Protein AF-A0A453LBP1-F1 (afdb_monomer)

Foldseek 3Di:
DLVVCVQFHDDPPLVVVLVVLLVVLVCVVDDDDPVPDDCPPPDPVSVVVSVVSSVVVSVVVCVVVVLCRGPPRVVVVVVVVVVVVVVVVVD

Secondary structure (DSSP, 8-state):
-TTT-TTT---TTHHHHHHHHHHHHHTTT--S-GGG--STTS-HHHHHHHHHHHHHHHHHHHHTTGGGSSTT-HHHHHHHHHHHHHHHHH-

Mean predicted aligned error: 5.91 Å

Sequence (91 aa):
RAIRHPASGYVQGINDLVTPFLIVFLSEHLEGNLDTWSMENLSLQDVSNIEADCYWCLSKFLDGMQDHYTFAQPGIQRLVFRLKELVHRID

Solvent-accessible surface area (backbone atoms only — not comparable to full-atom values): 5426 Å² total; per-residue (Å²): 103,40,85,79,39,80,71,35,42,81,53,94,62,56,70,66,63,42,50,63,48,47,53,58,56,45,54,81,79,44,77,82,57,79,93,71,59,70,72,85,82,56,50,74,65,56,55,53,48,47,51,52,50,36,51,51,53,49,48,62,55,43,68,81,47,50,47,48,46,27,80,90,24,57,45,50,55,52,50,55,52,53,51,54,54,50,50,68,71,75,106

Structure (mmCIF, N/CA/C/O backbone):
data_AF-A0A453LBP1-F1
#
_entry.id   AF-A0A453LBP1-F1
#
loop_
_atom_site.group_PDB
_atom_site.id
_atom_site.type_symbol
_atom_site.label_atom_id
_atom_site.label_alt_id
_atom_site.label_comp_id
_atom_site.label_asym_id
_atom_site.label_entity_id
_atom_site.label_seq_id
_atom_site.pdbx_PDB_ins_code
_atom_site.Cartn_x
_atom_site.Cartn_y
_atom_site.Cartn_z
_atom_site.occupancy
_atom_site.B_iso_or_equiv
_atom_site.auth_seq_id
_atom_site.auth_comp_id
_atom_site.auth_asym_id
_atom_site.auth_atom_id
_atom_site.pdbx_PDB_model_num
ATOM 1 N N . ARG A 1 1 ? 8.033 -0.425 5.748 1.00 53.31 1 ARG A N 1
ATOM 2 C CA . ARG A 1 1 ? 8.971 -0.861 4.681 1.00 53.31 1 ARG A CA 1
ATOM 3 C C . ARG A 1 1 ? 10.163 0.063 4.464 1.00 53.31 1 ARG A C 1
ATOM 5 O O . ARG A 1 1 ? 11.246 -0.477 4.306 1.00 53.31 1 ARG A O 1
ATOM 12 N N . ALA A 1 2 ? 10.012 1.390 4.531 1.00 58.66 2 ALA A N 1
ATOM 13 C CA . ALA A 1 2 ? 11.111 2.339 4.298 1.00 58.66 2 ALA A CA 1
ATOM 14 C C . ALA A 1 2 ? 12.398 2.065 5.107 1.00 58.66 2 ALA A C 1
ATOM 16 O O . ALA A 1 2 ? 13.492 2.214 4.582 1.00 58.66 2 ALA A O 1
ATOM 17 N N . ILE A 1 3 ? 12.270 1.588 6.351 1.00 59.81 3 ILE A N 1
ATOM 18 C CA . ILE A 1 3 ? 13.412 1.221 7.212 1.00 59.81 3 ILE A CA 1
ATOM 19 C C . ILE A 1 3 ? 13.877 -0.235 6.983 1.00 59.81 3 ILE A C 1
ATOM 21 O O . ILE A 1 3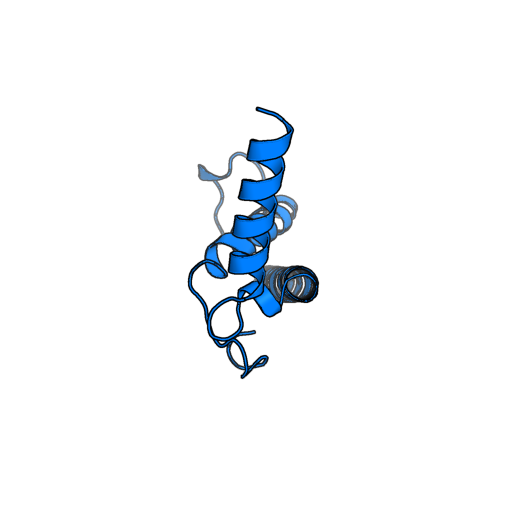 ? 15.026 -0.569 7.244 1.00 59.81 3 ILE A O 1
ATOM 25 N N . ARG A 1 4 ? 13.001 -1.122 6.482 1.00 59.81 4 ARG A N 1
ATOM 26 C CA . ARG A 1 4 ? 13.278 -2.568 6.319 1.00 59.81 4 ARG A CA 1
ATOM 27 C C . ARG A 1 4 ? 13.761 -2.971 4.918 1.00 59.81 4 ARG A C 1
ATOM 29 O O . ARG A 1 4 ? 14.267 -4.074 4.767 1.00 59.81 4 ARG A O 1
ATOM 36 N N . HIS A 1 5 ? 13.638 -2.096 3.918 1.00 62.34 5 HIS A N 1
ATOM 37 C CA . HIS A 1 5 ? 14.241 -2.251 2.589 1.00 62.34 5 HIS A CA 1
ATOM 38 C C . HIS A 1 5 ? 15.178 -1.062 2.318 1.00 62.34 5 HIS A C 1
ATOM 40 O O . HIS A 1 5 ? 14.769 -0.086 1.682 1.00 62.34 5 HIS A O 1
ATOM 46 N N . PRO A 1 6 ? 16.434 -1.117 2.800 1.00 59.47 6 PRO A N 1
ATOM 47 C CA . PRO A 1 6 ? 17.370 0.009 2.714 1.00 59.47 6 PRO A CA 1
ATOM 48 C C . PRO A 1 6 ? 17.702 0.421 1.272 1.00 59.47 6 PRO A C 1
ATOM 50 O O . PRO A 1 6 ? 18.092 1.558 1.041 1.00 59.47 6 PRO A O 1
ATOM 53 N N . ALA A 1 7 ? 17.495 -0.468 0.295 1.00 59.66 7 ALA A N 1
ATOM 54 C CA . ALA A 1 7 ? 17.694 -0.178 -1.126 1.00 59.66 7 ALA A CA 1
ATOM 55 C C . ALA A 1 7 ? 16.626 0.750 -1.746 1.00 59.66 7 ALA A C 1
ATOM 57 O O . ALA A 1 7 ? 16.847 1.265 -2.843 1.00 59.66 7 ALA A O 1
ATOM 58 N N . SER A 1 8 ? 15.484 0.952 -1.075 1.00 64.38 8 SER A N 1
ATOM 59 C CA . SER A 1 8 ? 14.339 1.694 -1.628 1.00 64.38 8 SER A CA 1
ATOM 60 C C . SER A 1 8 ? 13.837 2.834 -0.740 1.00 64.38 8 SER A C 1
ATOM 62 O O . SER A 1 8 ? 13.222 3.756 -1.259 1.00 64.38 8 SER A O 1
ATOM 64 N N . GLY A 1 9 ? 14.109 2.838 0.572 1.00 74.00 9 GLY A N 1
ATOM 65 C CA . GLY A 1 9 ? 13.638 3.916 1.453 1.00 74.00 9 GLY A CA 1
ATOM 66 C C . GLY A 1 9 ? 12.122 4.166 1.337 1.00 74.00 9 GLY A C 1
ATOM 67 O O . GLY A 1 9 ? 11.354 3.258 1.011 1.00 74.00 9 GLY A O 1
ATOM 68 N N . TYR A 1 10 ? 11.672 5.390 1.629 1.00 78.19 10 TYR A N 1
ATOM 69 C CA . TYR A 1 10 ? 10.343 5.847 1.209 1.00 78.19 10 TYR A CA 1
ATOM 70 C C . TYR A 1 10 ? 10.454 6.506 -0.166 1.00 78.19 10 TYR A C 1
ATOM 72 O O . TYR A 1 10 ? 11.257 7.419 -0.351 1.00 78.19 10 TYR A O 1
ATOM 80 N N . VAL A 1 11 ? 9.610 6.071 -1.098 1.00 79.62 11 VAL A N 1
ATOM 81 C CA . VAL A 1 11 ? 9.439 6.694 -2.411 1.00 79.62 11 VAL A CA 1
ATOM 82 C C . VAL A 1 11 ? 8.006 7.200 -2.494 1.00 79.62 11 VAL A C 1
ATOM 84 O O . VAL A 1 11 ? 7.065 6.460 -2.196 1.00 79.62 11 VAL A O 1
ATOM 87 N N . GLN A 1 12 ? 7.845 8.461 -2.891 1.00 80.25 12 GLN A N 1
ATOM 88 C CA . GLN A 1 12 ? 6.532 9.058 -3.120 1.00 80.25 12 GLN A CA 1
ATOM 89 C C . GLN A 1 12 ? 5.719 8.196 -4.103 1.00 80.25 12 GLN A C 1
ATOM 91 O O . GLN A 1 12 ? 6.254 7.738 -5.113 1.00 80.25 12 GLN A O 1
ATOM 96 N N . GLY A 1 13 ? 4.449 7.943 -3.776 1.00 82.12 13 GLY A N 1
ATOM 97 C CA . GLY A 1 13 ? 3.566 7.020 -4.495 1.00 82.12 13 GLY A CA 1
ATOM 98 C C . GLY A 1 13 ? 3.327 5.698 -3.758 1.00 82.12 13 GLY A C 1
ATOM 99 O O . GLY A 1 13 ? 2.295 5.070 -3.960 1.00 82.12 13 GLY A O 1
ATOM 100 N N . ILE A 1 14 ? 4.209 5.287 -2.833 1.00 84.88 14 ILE A N 1
ATOM 101 C CA . ILE A 1 14 ? 3.931 4.135 -1.949 1.00 84.88 14 ILE A CA 1
ATOM 102 C C . ILE A 1 14 ? 2.738 4.428 -1.023 1.00 84.88 14 ILE A C 1
ATOM 104 O O . ILE A 1 14 ? 1.984 3.519 -0.684 1.00 84.88 14 ILE A O 1
ATOM 108 N N . ASN A 1 15 ? 2.552 5.689 -0.624 1.00 86.81 15 ASN A N 1
ATOM 109 C CA . ASN A 1 15 ? 1.412 6.123 0.183 1.00 86.81 15 ASN A CA 1
ATOM 110 C C . ASN A 1 15 ? 0.078 5.923 -0.554 1.00 86.81 15 ASN A C 1
ATOM 112 O O . ASN A 1 15 ? -0.888 5.506 0.065 1.00 86.81 15 ASN A O 1
ATOM 116 N N . ASP A 1 16 ? 0.026 6.141 -1.867 1.00 90.31 16 ASP A N 1
ATOM 117 C CA . ASP A 1 16 ? -1.215 5.952 -2.628 1.00 90.31 16 ASP A CA 1
ATOM 118 C C . ASP A 1 16 ? -1.550 4.460 -2.780 1.00 90.31 16 ASP A C 1
ATOM 120 O O . ASP A 1 16 ? -2.715 4.074 -2.860 1.00 90.31 16 ASP A O 1
ATOM 124 N N . LEU A 1 17 ? -0.527 3.597 -2.752 1.00 91.44 17 LEU A N 1
ATOM 125 C CA . LEU A 1 17 ? -0.700 2.147 -2.813 1.00 91.44 17 LEU A CA 1
ATOM 126 C C . LEU A 1 17 ? -1.262 1.536 -1.528 1.00 91.44 17 LEU A C 1
ATOM 128 O O . LEU A 1 17 ? -1.833 0.451 -1.601 1.00 91.44 17 LEU A O 1
ATOM 132 N N . VAL A 1 18 ? -1.108 2.179 -0.363 1.00 93.25 18 VAL A N 1
ATOM 133 C CA . VAL A 1 18 ? -1.668 1.641 0.891 1.00 93.25 18 VAL A CA 1
ATOM 134 C C . VAL A 1 18 ? -3.164 1.924 1.021 1.00 93.25 18 VAL A C 1
ATOM 136 O O . VAL A 1 18 ? -3.889 1.115 1.594 1.00 93.25 18 VAL A O 1
ATOM 139 N N . THR A 1 19 ? -3.639 3.033 0.450 1.00 93.75 19 THR A N 1
ATOM 140 C CA . THR A 1 19 ? -5.033 3.489 0.521 1.00 93.75 19 THR A CA 1
ATOM 141 C C . THR A 1 19 ? -6.072 2.425 0.144 1.00 93.75 19 THR A C 1
ATOM 143 O O . THR A 1 19 ? -7.006 2.245 0.923 1.00 93.75 19 THR A O 1
ATOM 146 N N . PRO A 1 20 ? -5.954 1.678 -0.974 1.00 95.69 20 PRO A N 1
ATOM 147 C CA . PRO A 1 20 ? -6.933 0.640 -1.297 1.00 95.69 20 PRO A CA 1
ATOM 148 C C . PRO A 1 20 ? -6.963 -0.498 -0.269 1.00 95.69 20 PRO A C 1
ATOM 150 O O . PRO A 1 20 ? -8.045 -0.974 0.054 1.00 95.69 20 PRO A O 1
ATOM 153 N N . PHE A 1 21 ? -5.816 -0.908 0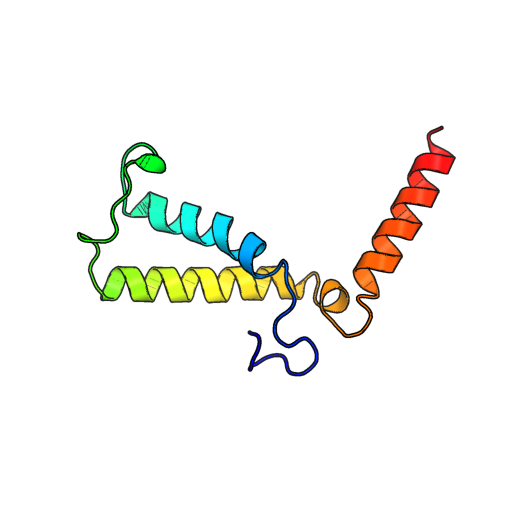.286 1.00 96.62 21 PHE A N 1
ATOM 154 C CA . PHE A 1 21 ? -5.788 -1.924 1.346 1.00 96.62 21 PHE A CA 1
ATOM 155 C C . PHE A 1 21 ? -6.477 -1.415 2.610 1.00 96.62 21 PHE A C 1
ATOM 157 O O . PHE A 1 21 ? -7.317 -2.110 3.172 1.00 96.62 21 PHE A O 1
ATOM 164 N N . LEU A 1 22 ? -6.170 -0.178 3.010 1.00 95.19 22 LEU A N 1
ATOM 165 C CA . LEU A 1 22 ? -6.773 0.450 4.180 1.00 95.19 22 LEU A CA 1
ATOM 166 C C . LEU A 1 22 ? -8.296 0.542 4.048 1.00 95.19 22 LEU A C 1
ATOM 168 O O . LEU A 1 22 ? -9.007 0.187 4.979 1.00 95.19 22 LEU A O 1
ATOM 172 N N . ILE A 1 23 ? -8.795 0.969 2.886 1.00 95.06 23 ILE A N 1
ATOM 173 C CA . ILE A 1 23 ? -10.235 1.063 2.625 1.00 95.06 23 ILE A CA 1
ATOM 174 C C . ILE A 1 23 ? -10.900 -0.315 2.685 1.00 95.06 23 ILE A C 1
ATOM 176 O O . ILE A 1 23 ? -11.946 -0.455 3.314 1.00 95.06 23 ILE A O 1
ATOM 180 N N . VAL A 1 24 ? -10.304 -1.331 2.055 1.00 96.38 24 VAL A N 1
ATOM 181 C CA . VAL A 1 24 ? -10.860 -2.692 2.054 1.00 96.38 24 VAL A CA 1
ATOM 182 C C . VAL A 1 24 ? -10.952 -3.241 3.477 1.00 96.38 24 VAL A C 1
ATOM 184 O O . VAL A 1 24 ? -12.024 -3.685 3.872 1.00 96.38 24 VAL A O 1
ATOM 187 N N . PHE A 1 25 ? -9.887 -3.148 4.275 1.00 96.69 25 PHE A N 1
ATOM 188 C CA . PHE A 1 25 ? -9.914 -3.662 5.647 1.00 96.69 25 PHE A CA 1
ATOM 189 C C . PHE A 1 25 ? -10.826 -2.847 6.569 1.00 96.69 25 PHE A C 1
ATOM 191 O O . PHE A 1 25 ? -11.528 -3.418 7.394 1.00 96.69 25 PHE A O 1
ATOM 198 N N . LEU A 1 26 ? -10.908 -1.524 6.396 1.00 95.19 26 LEU A N 1
ATOM 199 C CA . LEU A 1 26 ? -11.864 -0.706 7.147 1.00 95.19 26 LEU A CA 1
ATOM 200 C C . LEU A 1 26 ? -13.323 -1.029 6.810 1.00 95.19 26 LEU A C 1
ATOM 202 O O . LEU A 1 26 ? -14.172 -0.935 7.694 1.00 95.19 26 LEU A O 1
ATOM 206 N N . SER A 1 27 ? -13.615 -1.451 5.575 1.00 94.88 27 SER A N 1
ATOM 207 C CA . SER A 1 27 ? -14.978 -1.816 5.164 1.00 94.88 27 SER A CA 1
ATOM 208 C C . SER A 1 27 ? -15.542 -3.033 5.902 1.00 94.88 27 SER A C 1
ATOM 210 O O . SER A 1 27 ? -16.756 -3.212 5.936 1.00 94.88 27 SER A O 1
ATOM 212 N N . GLU A 1 28 ? -14.687 -3.850 6.525 1.00 94.38 28 GLU A N 1
ATOM 213 C CA . GLU A 1 28 ? -15.118 -4.974 7.367 1.00 94.38 28 GLU A CA 1
ATOM 214 C C . GLU A 1 28 ? -15.628 -4.514 8.740 1.00 94.38 28 GLU A C 1
ATOM 216 O O . GLU A 1 28 ? -16.369 -5.241 9.400 1.00 94.38 28 GLU A O 1
ATOM 221 N N . HIS A 1 29 ? -15.256 -3.302 9.164 1.00 93.44 29 HIS A N 1
ATOM 222 C CA . HIS A 1 29 ? -15.595 -2.753 10.477 1.00 93.44 29 HIS A CA 1
ATOM 223 C C . HIS A 1 29 ? -16.545 -1.551 10.418 1.00 93.44 29 HIS A C 1
ATOM 225 O O . HIS A 1 29 ? -17.172 -1.222 11.426 1.00 93.44 29 HIS A O 1
ATOM 231 N N . LEU A 1 30 ? -16.631 -0.869 9.273 1.00 93.38 30 LEU A N 1
ATOM 232 C CA . LEU A 1 30 ? -17.395 0.363 9.100 1.00 93.38 30 LEU A CA 1
ATOM 233 C C . LEU A 1 30 ? -18.448 0.194 8.003 1.00 93.38 30 LEU A C 1
ATOM 235 O O . LEU A 1 30 ? -18.151 -0.211 6.881 1.00 93.38 30 LEU A O 1
ATOM 239 N N . GLU A 1 31 ? -19.687 0.555 8.326 1.00 90.31 31 GLU A N 1
ATOM 240 C CA . GLU A 1 31 ? -20.818 0.490 7.401 1.00 90.31 31 GLU A CA 1
ATOM 241 C C . GLU A 1 31 ? -21.100 1.851 6.745 1.00 90.31 31 GLU A C 1
ATOM 243 O O . GLU A 1 31 ? -20.761 2.911 7.273 1.00 90.31 31 GLU A O 1
ATOM 248 N N . GLY A 1 32 ? -21.769 1.829 5.590 1.00 90.19 32 GLY A N 1
ATOM 249 C CA . GLY A 1 32 ? -22.178 3.036 4.868 1.00 90.19 32 GLY A CA 1
ATOM 250 C C . GLY A 1 32 ? -21.134 3.564 3.882 1.00 90.19 32 GLY A C 1
ATOM 251 O O . GLY A 1 32 ? -20.227 2.851 3.455 1.00 90.19 32 GLY A O 1
ATOM 252 N N . ASN A 1 33 ? -21.304 4.823 3.470 1.00 92.06 33 ASN A N 1
ATOM 253 C CA . ASN A 1 33 ? -20.423 5.468 2.495 1.00 92.06 33 ASN A CA 1
ATOM 254 C C . ASN A 1 33 ? -19.089 5.863 3.142 1.00 92.06 33 ASN A C 1
ATOM 256 O O . ASN A 1 33 ? -19.062 6.276 4.302 1.00 92.06 33 ASN A O 1
ATOM 260 N N . LEU A 1 34 ? -18.009 5.842 2.356 1.00 88.44 34 LEU A N 1
ATOM 261 C CA . LEU A 1 34 ? -16.661 6.225 2.798 1.00 88.44 34 LEU A CA 1
ATOM 262 C C . LEU A 1 34 ? -16.619 7.590 3.501 1.00 88.44 34 LEU A C 1
ATOM 264 O O . LEU A 1 34 ? -15.940 7.740 4.510 1.00 88.44 34 LEU A O 1
ATOM 268 N N . ASP A 1 35 ? -17.397 8.563 3.022 1.00 91.38 35 ASP A N 1
ATOM 269 C CA . ASP A 1 35 ? -17.434 9.925 3.575 1.00 91.38 35 ASP A CA 1
ATOM 270 C C . ASP A 1 35 ? -18.034 10.000 4.993 1.00 91.38 35 ASP A C 1
ATOM 272 O O . ASP A 1 35 ? -17.943 11.031 5.656 1.00 91.38 35 ASP A O 1
ATOM 276 N N . THR A 1 36 ? -18.679 8.922 5.451 1.00 91.44 36 THR A N 1
ATOM 277 C CA . THR A 1 36 ? -19.344 8.832 6.763 1.00 91.44 36 THR A CA 1
ATOM 278 C C . THR A 1 36 ? -18.570 8.000 7.781 1.00 91.44 36 THR A C 1
ATOM 280 O O . THR A 1 36 ? -18.970 7.915 8.941 1.00 91.44 36 THR A O 1
ATOM 283 N N . TRP A 1 37 ? -17.467 7.382 7.362 1.00 94.06 37 TRP A N 1
ATOM 284 C CA . TRP A 1 37 ? -16.657 6.524 8.214 1.00 94.06 37 TRP A CA 1
ATOM 285 C C . TRP A 1 37 ? -15.971 7.320 9.327 1.00 94.06 37 TRP A C 1
ATOM 287 O O . TRP A 1 37 ? -15.352 8.356 9.088 1.00 94.06 37 TRP A O 1
ATOM 297 N N . SER A 1 38 ? -16.049 6.799 10.554 1.00 89.75 38 SER A N 1
ATOM 298 C CA . SER A 1 38 ? -15.358 7.343 11.725 1.00 89.75 38 SER A CA 1
ATOM 299 C C . SER A 1 38 ? -14.570 6.248 12.430 1.00 89.75 38 SER A C 1
ATOM 301 O O . SER A 1 38 ? -15.089 5.169 12.711 1.00 89.75 38 SER A O 1
ATOM 303 N N . MET A 1 39 ? -13.316 6.557 12.754 1.00 87.50 39 MET A N 1
ATOM 304 C CA . MET A 1 39 ? -12.409 5.661 13.476 1.00 87.50 39 MET A CA 1
ATOM 305 C C . MET A 1 39 ? -12.641 5.681 14.993 1.00 87.50 39 MET A C 1
ATOM 307 O O . MET A 1 39 ? -12.058 4.871 15.704 1.00 87.50 39 MET A O 1
ATOM 311 N N . GLU A 1 40 ? -13.466 6.601 15.505 1.00 88.81 40 GLU A N 1
ATOM 312 C CA . GLU A 1 40 ? -13.637 6.837 16.949 1.00 88.81 40 GLU A CA 1
ATOM 313 C C . GLU A 1 40 ? -14.206 5.627 17.700 1.00 88.81 40 GLU A C 1
ATOM 315 O O . GLU A 1 40 ? -13.911 5.437 18.878 1.00 88.81 40 GLU A O 1
ATOM 320 N N . ASN A 1 41 ? -14.992 4.795 17.014 1.00 86.19 41 ASN A N 1
ATOM 321 C CA . ASN A 1 41 ? -15.638 3.621 17.601 1.00 86.19 41 ASN A CA 1
ATOM 322 C C . ASN A 1 41 ? -14.8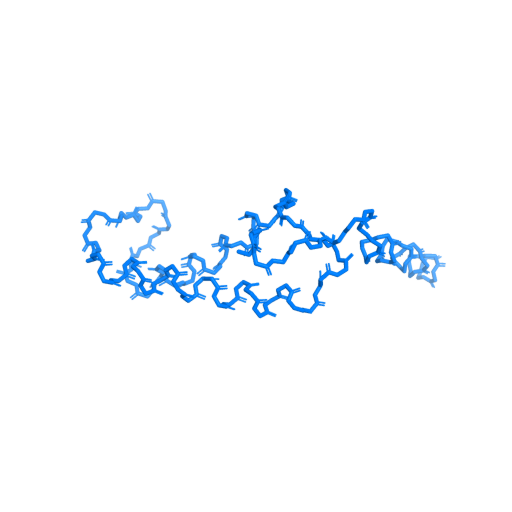31 2.326 17.424 1.00 86.19 41 ASN A C 1
ATOM 324 O O . ASN A 1 41 ? -15.257 1.279 17.913 1.00 86.19 41 ASN A O 1
ATOM 328 N N . LEU A 1 42 ? -13.690 2.368 16.727 1.00 93.25 42 LEU A N 1
ATOM 329 C CA . LEU A 1 42 ? -12.841 1.192 16.559 1.00 93.25 42 LEU A CA 1
ATOM 330 C C . LEU A 1 42 ? -12.013 0.950 17.815 1.00 93.25 42 LEU A C 1
ATOM 332 O O . LEU A 1 42 ? -11.445 1.872 18.405 1.00 93.25 42 LEU A O 1
ATOM 336 N N . SER A 1 43 ? -11.902 -0.316 18.212 1.00 95.75 43 SER A N 1
ATOM 337 C CA . SER A 1 43 ? -11.000 -0.671 19.298 1.00 95.75 43 SER A CA 1
ATOM 338 C C . SER A 1 43 ? -9.545 -0.477 18.859 1.00 95.75 43 SER A C 1
ATOM 340 O O . SER A 1 43 ? -9.195 -0.641 17.689 1.00 95.75 43 SER A O 1
ATOM 342 N N . LEU A 1 44 ? -8.655 -0.187 19.812 1.00 95.06 44 LEU A N 1
ATOM 343 C CA . LEU A 1 44 ? -7.215 -0.122 19.528 1.00 95.06 44 LEU A CA 1
ATOM 344 C C . LEU A 1 44 ? -6.675 -1.442 18.951 1.00 95.06 44 LEU A C 1
ATOM 346 O O . LEU A 1 44 ? -5.711 -1.428 18.188 1.00 95.06 44 LEU A O 1
ATOM 350 N N . GLN A 1 45 ? -7.299 -2.571 19.302 1.00 96.31 45 GLN A N 1
ATOM 351 C CA . GLN A 1 45 ? -6.928 -3.877 18.767 1.00 96.31 45 GLN A CA 1
ATOM 352 C C . GLN A 1 45 ? -7.286 -3.994 17.283 1.00 96.31 45 GLN A C 1
ATOM 354 O O . GLN A 1 45 ? -6.455 -4.459 16.507 1.00 96.31 45 GLN A O 1
ATOM 359 N N . ASP A 1 46 ? -8.474 -3.537 16.882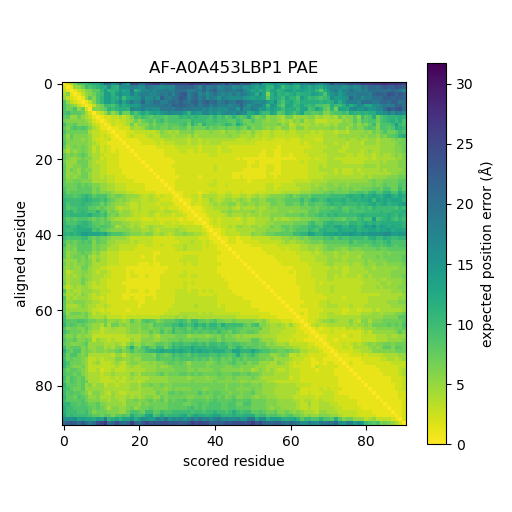 1.00 95.88 46 ASP A N 1
ATOM 360 C CA . ASP A 1 46 ? -8.898 -3.557 15.478 1.00 95.88 46 ASP A CA 1
ATOM 361 C C . ASP A 1 46 ? -8.009 -2.648 14.634 1.00 95.88 46 ASP A C 1
ATOM 363 O O . ASP A 1 46 ? -7.501 -3.070 13.600 1.00 95.88 46 ASP A O 1
ATOM 367 N N . VAL A 1 47 ? -7.713 -1.438 15.124 1.00 95.75 47 VAL A N 1
ATOM 368 C CA . VAL A 1 47 ? -6.784 -0.516 14.453 1.00 95.75 47 VAL A CA 1
ATOM 369 C C . VAL A 1 47 ? -5.410 -1.165 14.255 1.00 95.75 47 VAL A C 1
ATOM 371 O O . VAL A 1 47 ? -4.852 -1.103 13.159 1.00 95.75 47 VAL A O 1
ATOM 374 N N . SER A 1 48 ? -4.877 -1.834 15.283 1.00 96.88 48 SER A N 1
ATOM 375 C CA . SER A 1 48 ? -3.589 -2.530 15.185 1.00 96.88 48 SER A CA 1
ATOM 376 C C . SER A 1 48 ? -3.623 -3.713 14.214 1.00 96.88 48 SER A C 1
ATOM 378 O O . SER A 1 48 ? -2.616 -3.975 13.554 1.00 96.88 48 SER A O 1
ATOM 380 N N . ASN A 1 49 ? -4.737 -4.443 14.136 1.00 97.50 49 ASN A N 1
ATOM 381 C CA . ASN A 1 49 ? -4.893 -5.564 13.210 1.00 97.50 49 ASN A CA 1
ATOM 382 C C . ASN A 1 49 ? -4.954 -5.059 11.763 1.00 97.50 49 ASN A C 1
ATOM 384 O O . ASN A 1 49 ? -4.188 -5.523 10.921 1.00 97.50 49 ASN A O 1
ATOM 388 N N . ILE A 1 50 ? -5.764 -4.028 11.505 1.00 96.81 50 ILE A N 1
ATOM 389 C CA . ILE A 1 50 ? -5.887 -3.381 10.193 1.00 96.81 50 ILE A CA 1
ATOM 390 C C . ILE A 1 50 ? -4.533 -2.838 9.723 1.00 96.81 50 ILE A C 1
ATOM 392 O O . ILE A 1 50 ? -4.160 -3.019 8.562 1.00 96.81 50 ILE A O 1
ATOM 396 N N . GLU A 1 51 ? -3.763 -2.194 10.609 1.00 96.19 51 GLU A N 1
ATOM 397 C CA . GLU A 1 51 ? -2.414 -1.720 10.278 1.00 96.19 51 GLU A CA 1
ATOM 398 C C . GLU A 1 51 ? -1.491 -2.883 9.883 1.00 96.19 51 GLU A C 1
ATOM 400 O O . GLU A 1 51 ? -0.767 -2.791 8.884 1.00 96.19 51 GLU A O 1
ATOM 405 N N . ALA A 1 52 ? -1.521 -3.984 10.640 1.00 96.69 52 ALA A N 1
ATOM 406 C CA . ALA A 1 52 ? -0.710 -5.163 10.358 1.00 96.69 52 ALA A CA 1
ATOM 407 C C . ALA A 1 52 ? -1.074 -5.792 9.004 1.00 96.69 52 ALA A C 1
ATOM 409 O O . ALA A 1 52 ? -0.174 -6.104 8.216 1.00 96.69 52 ALA A O 1
ATOM 410 N N . ASP A 1 53 ? -2.362 -5.913 8.696 1.00 97.44 53 ASP A N 1
ATOM 411 C CA . ASP A 1 53 ? -2.843 -6.473 7.433 1.00 97.44 53 ASP A CA 1
ATOM 412 C C . ASP A 1 53 ? -2.489 -5.567 6.249 1.00 97.44 53 ASP A C 1
ATOM 414 O O . ASP A 1 53 ? -1.905 -6.031 5.263 1.00 97.44 53 ASP A O 1
ATOM 418 N N . CYS A 1 54 ? -2.695 -4.250 6.378 1.00 96.50 54 CYS A N 1
ATOM 419 C CA . CYS A 1 54 ? -2.227 -3.262 5.401 1.00 96.50 54 CYS A CA 1
ATOM 420 C C . CYS A 1 54 ? -0.725 -3.402 5.147 1.00 96.50 54 CYS A C 1
ATOM 422 O O . CYS A 1 54 ? -0.275 -3.426 3.998 1.00 96.50 54 CYS A O 1
ATOM 424 N N . TYR A 1 55 ? 0.067 -3.509 6.216 1.00 93.75 55 TYR A N 1
ATOM 425 C CA . TYR A 1 55 ? 1.514 -3.639 6.125 1.00 93.75 55 TYR A CA 1
ATOM 426 C C . TYR A 1 55 ? 1.927 -4.905 5.372 1.00 93.75 55 TYR A C 1
ATOM 428 O O . TYR A 1 55 ? 2.799 -4.839 4.497 1.00 93.75 55 TYR A O 1
ATOM 436 N N . TRP A 1 56 ? 1.342 -6.058 5.702 1.00 93.94 56 TRP A N 1
ATOM 437 C CA . TRP A 1 56 ? 1.703 -7.333 5.089 1.00 93.94 56 TRP A CA 1
ATOM 438 C C . TRP A 1 56 ? 1.240 -7.426 3.641 1.00 93.94 56 TRP A C 1
ATOM 440 O O . TRP A 1 56 ? 2.034 -7.828 2.788 1.00 93.94 56 TRP A O 1
ATOM 450 N N . CYS A 1 57 ? 0.019 -6.990 3.335 1.00 95.62 57 CYS A N 1
ATOM 451 C CA . CYS A 1 57 ? -0.506 -6.976 1.973 1.00 95.62 57 CYS A CA 1
ATOM 452 C C . CYS A 1 57 ? 0.265 -6.007 1.076 1.00 95.62 57 CYS A C 1
ATOM 454 O O . CYS A 1 57 ? 0.744 -6.422 0.020 1.00 95.62 57 CYS A O 1
ATOM 456 N N . LEU A 1 58 ? 0.504 -4.766 1.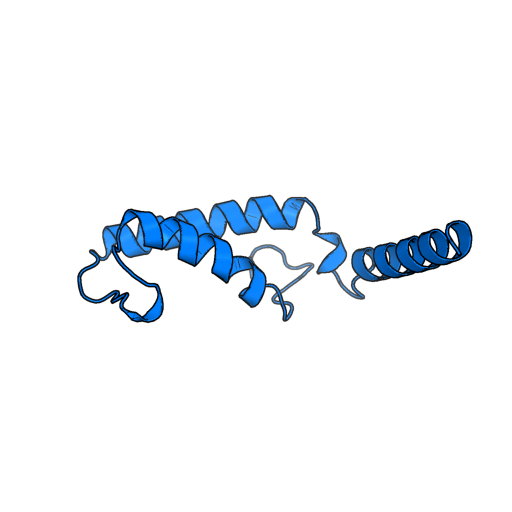519 1.00 93.44 58 LEU A N 1
ATOM 457 C CA . LEU A 1 58 ? 1.364 -3.829 0.789 1.00 93.44 58 LEU A CA 1
ATOM 458 C C . LEU A 1 58 ? 2.775 -4.400 0.624 1.00 93.44 58 LEU A C 1
ATOM 460 O O . LEU A 1 58 ? 3.420 -4.213 -0.411 1.00 93.44 58 LEU A O 1
ATOM 464 N N . SER A 1 59 ? 3.268 -5.121 1.633 1.00 90.25 59 SER A N 1
ATOM 465 C CA . SER A 1 59 ? 4.575 -5.749 1.530 1.00 90.25 59 SER A CA 1
ATOM 466 C C . SER A 1 59 ? 4.603 -6.816 0.432 1.00 90.25 59 SER A C 1
ATOM 468 O O . SER A 1 59 ? 5.422 -6.765 -0.485 1.00 90.25 59 SER A O 1
ATOM 470 N N . LYS A 1 60 ? 3.651 -7.742 0.446 1.00 91.25 60 LYS A N 1
ATOM 471 C CA . LYS A 1 60 ? 3.552 -8.759 -0.602 1.00 91.25 60 LYS A CA 1
ATOM 472 C C . LYS A 1 60 ? 3.311 -8.156 -1.981 1.00 91.25 60 LYS A C 1
ATOM 474 O O . LYS A 1 60 ? 3.896 -8.631 -2.947 1.00 91.25 60 LYS A O 1
ATOM 479 N N . PHE A 1 61 ? 2.546 -7.074 -2.066 1.00 91.38 61 PHE A N 1
ATOM 480 C CA . PHE A 1 61 ? 2.332 -6.356 -3.313 1.00 91.38 61 PHE A CA 1
ATOM 481 C C . PHE A 1 61 ? 3.637 -5.786 -3.881 1.00 91.38 61 PHE A C 1
ATOM 483 O O . PHE A 1 61 ? 3.984 -6.092 -5.022 1.00 91.38 61 PHE A O 1
ATOM 490 N N . LEU A 1 62 ? 4.421 -5.031 -3.092 1.00 89.38 62 LEU A N 1
ATOM 491 C CA . LEU A 1 62 ? 5.651 -4.450 -3.651 1.00 89.38 62 LEU A CA 1
ATOM 492 C C . LEU A 1 62 ? 6.784 -5.468 -3.845 1.00 89.38 62 LEU A C 1
ATOM 494 O O . LEU A 1 62 ? 7.755 -5.138 -4.518 1.00 89.38 62 LEU A O 1
ATOM 498 N N . ASP A 1 63 ? 6.677 -6.697 -3.323 1.00 87.81 63 ASP A N 1
ATOM 499 C CA . ASP A 1 63 ? 7.629 -7.766 -3.675 1.00 87.81 63 ASP A CA 1
ATOM 500 C C . ASP A 1 63 ? 7.614 -8.077 -5.180 1.00 87.81 63 ASP A C 1
ATOM 502 O O . ASP A 1 63 ? 8.651 -8.426 -5.738 1.00 87.81 63 ASP A O 1
ATOM 506 N N . GLY A 1 64 ? 6.476 -7.880 -5.855 1.00 85.38 64 GLY A N 1
ATOM 507 C CA . GLY A 1 64 ? 6.360 -8.046 -7.307 1.00 85.38 64 GLY A CA 1
ATOM 508 C C . GLY A 1 64 ? 6.873 -6.863 -8.137 1.00 85.38 64 GLY A C 1
ATOM 509 O O . GLY A 1 64 ? 6.920 -6.963 -9.359 1.00 85.38 64 GLY A O 1
ATOM 510 N N . MET A 1 65 ? 7.238 -5.746 -7.501 1.00 86.56 65 MET A N 1
ATOM 511 C CA . MET A 1 65 ? 7.601 -4.488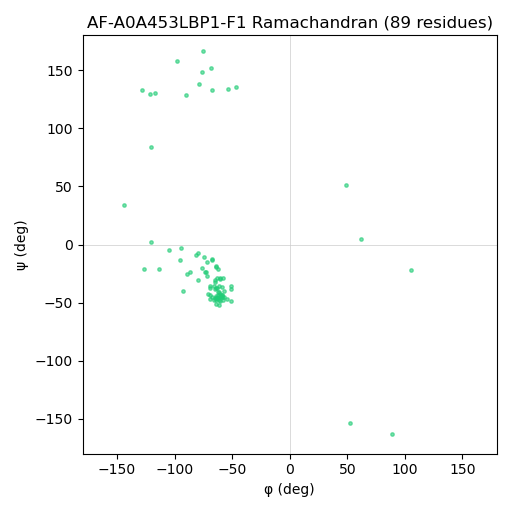 -8.173 1.00 86.56 65 MET A CA 1
ATOM 512 C C . MET A 1 65 ? 8.724 -3.738 -7.443 1.00 86.56 65 MET A C 1
ATOM 514 O O . MET A 1 65 ? 8.756 -2.510 -7.396 1.00 86.56 65 MET A O 1
ATOM 518 N N . GLN A 1 66 ? 9.655 -4.474 -6.833 1.00 82.00 66 GLN A N 1
ATOM 519 C CA . GLN A 1 66 ? 10.744 -3.892 -6.038 1.00 82.00 66 GLN A CA 1
ATOM 520 C C . GLN A 1 66 ? 11.593 -2.906 -6.859 1.00 82.00 66 GLN A C 1
ATOM 522 O O . GLN A 1 66 ? 11.944 -1.825 -6.390 1.00 82.00 66 GLN A O 1
ATOM 527 N N . ASP A 1 67 ? 11.860 -3.252 -8.115 1.00 85.88 67 ASP A N 1
ATOM 528 C CA . ASP A 1 67 ? 12.627 -2.479 -9.095 1.00 85.88 67 ASP A CA 1
ATOM 529 C C . ASP A 1 67 ? 11.944 -1.176 -9.551 1.00 85.88 67 ASP A C 1
ATOM 531 O O . ASP A 1 67 ? 12.593 -0.326 -10.168 1.00 85.88 67 ASP A O 1
ATOM 535 N N . HIS A 1 68 ? 10.654 -0.991 -9.254 1.00 86.69 68 HIS A N 1
ATOM 536 C CA . HIS A 1 68 ? 9.957 0.281 -9.466 1.00 86.69 68 HIS A CA 1
ATOM 537 C C . HIS A 1 68 ? 10.378 1.334 -8.431 1.00 86.69 68 HIS A C 1
ATOM 539 O O . HIS A 1 68 ? 10.282 2.528 -8.700 1.00 86.69 68 HIS A O 1
ATOM 545 N N . TYR A 1 69 ? 10.872 0.898 -7.267 1.00 85.19 69 TYR A N 1
ATOM 546 C CA . TYR A 1 69 ? 11.160 1.756 -6.112 1.00 85.19 69 TYR A CA 1
ATOM 547 C C . TYR A 1 69 ? 12.631 1.725 -5.674 1.00 85.19 69 TYR A C 1
ATOM 549 O O . TYR A 1 69 ? 12.995 2.358 -4.688 1.00 85.19 69 TYR A O 1
ATOM 557 N N . THR A 1 70 ? 13.504 0.992 -6.367 1.00 83.75 70 THR A N 1
ATOM 558 C CA . THR A 1 70 ? 14.962 1.103 -6.190 1.00 83.75 70 THR A CA 1
ATOM 559 C C . THR A 1 70 ? 15.513 2.368 -6.852 1.00 83.75 70 THR A C 1
ATOM 561 O O . THR A 1 70 ? 14.838 2.992 -7.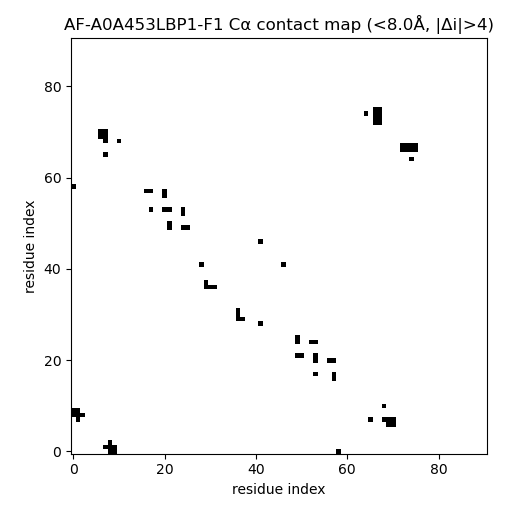674 1.00 83.75 70 THR A O 1
ATOM 564 N N . PHE A 1 71 ? 16.762 2.733 -6.538 1.00 81.62 71 PHE A N 1
ATOM 565 C CA . PHE A 1 71 ? 17.447 3.879 -7.149 1.00 81.62 71 PHE A CA 1
ATOM 566 C C . PHE A 1 71 ? 17.292 3.909 -8.679 1.00 81.62 71 PHE A C 1
ATOM 568 O O . PHE A 1 71 ? 17.419 2.881 -9.345 1.00 81.62 71 PHE A O 1
ATOM 575 N N . ALA A 1 72 ? 17.004 5.097 -9.217 1.00 84.00 72 ALA A N 1
ATOM 576 C CA . ALA A 1 72 ? 16.718 5.360 -10.631 1.00 84.00 72 ALA A CA 1
ATOM 577 C C . ALA A 1 72 ? 15.476 4.656 -11.229 1.00 84.00 72 ALA A C 1
ATOM 579 O O . ALA A 1 72 ? 15.219 4.819 -12.419 1.00 84.00 72 ALA A O 1
ATOM 580 N N . GLN A 1 73 ? 14.687 3.929 -10.426 1.00 88.25 73 GLN A N 1
ATOM 581 C CA . GLN A 1 73 ? 13.399 3.327 -10.808 1.00 88.25 73 GLN A CA 1
ATOM 582 C C . GLN A 1 73 ? 13.438 2.533 -12.139 1.00 88.25 73 GLN A C 1
ATOM 584 O O . GLN A 1 73 ? 12.616 2.759 -13.036 1.00 88.25 73 GLN A O 1
ATOM 589 N N . P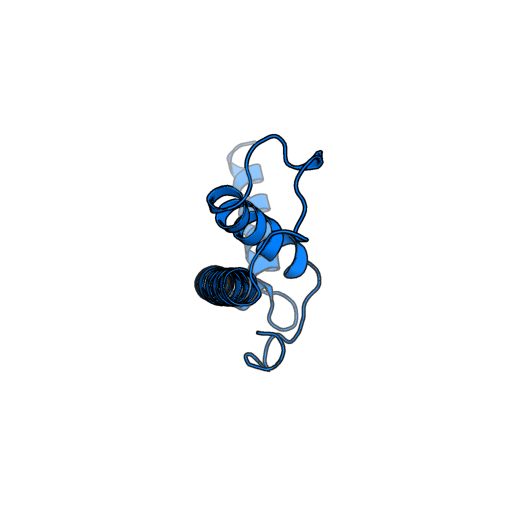RO A 1 74 ? 14.390 1.595 -12.313 1.00 90.44 74 PRO A N 1
ATOM 590 C CA . PRO A 1 74 ? 14.628 0.917 -13.589 1.00 90.44 74 PRO A CA 1
ATOM 591 C C . PRO A 1 74 ? 13.421 0.118 -14.097 1.00 90.44 74 PRO A C 1
ATOM 593 O O . PRO A 1 74 ? 13.256 -0.039 -15.308 1.00 90.44 74 PRO A O 1
ATOM 596 N N . GLY A 1 75 ? 12.567 -0.391 -13.207 1.00 91.00 75 GLY A N 1
ATOM 597 C CA . GLY A 1 75 ? 11.361 -1.102 -13.626 1.00 91.00 75 GLY A CA 1
ATOM 598 C C . GLY A 1 75 ? 10.320 -0.186 -14.277 1.00 91.00 75 GLY A C 1
ATOM 599 O O . GLY A 1 75 ? 9.755 -0.550 -15.309 1.00 91.00 75 GLY A O 1
ATOM 600 N N . ILE A 1 76 ? 10.169 1.049 -13.780 1.00 92.00 76 ILE A N 1
ATOM 601 C CA . ILE A 1 76 ? 9.294 2.060 -14.398 1.00 92.00 76 ILE A CA 1
ATOM 602 C C . ILE A 1 76 ? 9.805 2.410 -15.798 1.00 92.00 76 ILE A C 1
ATOM 604 O O . ILE A 1 76 ? 9.036 2.409 -16.759 1.00 92.00 76 ILE A O 1
ATOM 608 N N . GLN A 1 77 ? 11.115 2.632 -15.945 1.00 92.50 77 GLN A N 1
ATOM 609 C CA . GLN A 1 77 ? 11.727 2.925 -17.246 1.00 92.50 77 GLN A CA 1
ATOM 610 C C . GLN A 1 77 ? 11.484 1.801 -18.266 1.00 92.50 77 GLN A C 1
ATOM 612 O O . GLN A 1 77 ? 11.120 2.067 -19.414 1.00 92.50 77 GLN A O 1
ATOM 617 N N . ARG A 1 78 ? 11.621 0.534 -17.846 1.00 94.81 78 ARG A N 1
ATOM 618 C CA . ARG A 1 78 ? 11.306 -0.626 -18.696 1.00 94.81 78 ARG A CA 1
ATOM 619 C C . ARG A 1 78 ? 9.838 -0.669 -19.107 1.00 94.81 78 ARG A C 1
ATOM 621 O O . ARG A 1 78 ? 9.556 -0.993 -20.259 1.00 94.81 78 ARG A O 1
ATOM 628 N N . LEU A 1 79 ? 8.916 -0.359 -18.193 1.00 94.25 79 LEU A N 1
ATOM 629 C CA . LEU A 1 79 ? 7.485 -0.324 -18.496 1.00 94.25 79 LEU A CA 1
ATOM 630 C C . LEU A 1 79 ? 7.167 0.731 -19.560 1.00 94.25 79 LEU A C 1
ATOM 632 O O . LEU A 1 79 ? 6.482 0.425 -20.533 1.00 94.25 79 LEU A O 1
ATOM 636 N N . VAL A 1 80 ? 7.715 1.941 -19.412 1.00 95.75 80 VAL A N 1
ATOM 637 C CA . VAL A 1 80 ? 7.533 3.037 -20.377 1.00 95.75 80 VAL A CA 1
ATOM 638 C C . VAL A 1 80 ? 8.071 2.651 -21.756 1.00 95.75 80 VAL A C 1
ATOM 640 O O . VAL A 1 80 ? 7.409 2.895 -22.765 1.00 95.75 80 VAL A O 1
ATOM 643 N N . PHE A 1 81 ? 9.236 2.000 -21.819 1.00 95.56 81 PHE A N 1
ATOM 644 C CA . PHE A 1 81 ? 9.796 1.533 -23.088 1.00 95.56 81 PHE A CA 1
ATOM 645 C C . PHE A 1 81 ? 8.910 0.474 -23.759 1.00 95.56 81 PHE A C 1
ATOM 647 O O . PHE A 1 81 ? 8.593 0.604 -24.939 1.00 95.56 81 PHE A O 1
ATOM 654 N N . ARG A 1 82 ? 8.438 -0.529 -23.005 1.00 94.94 82 ARG A N 1
ATOM 655 C CA . ARG A 1 82 ? 7.516 -1.550 -23.532 1.00 94.94 82 ARG A CA 1
ATOM 656 C C . ARG A 1 82 ? 6.200 -0.948 -24.010 1.00 94.94 82 ARG A C 1
ATOM 658 O O . ARG A 1 82 ? 5.695 -1.360 -25.048 1.00 94.94 82 ARG A O 1
ATOM 665 N N . LEU A 1 83 ? 5.654 0.022 -23.275 1.00 95.94 83 LEU A N 1
ATOM 666 C CA . LEU A 1 83 ? 4.441 0.728 -23.678 1.00 95.94 83 LEU A CA 1
ATOM 667 C C . LEU A 1 83 ? 4.652 1.456 -25.011 1.00 95.94 83 LEU A C 1
ATOM 669 O O . LEU A 1 83 ? 3.819 1.340 -25.902 1.00 95.94 83 LEU A O 1
ATOM 673 N N . LYS A 1 84 ? 5.791 2.140 -25.179 1.00 96.06 84 LYS A N 1
ATOM 674 C CA . LYS A 1 84 ? 6.157 2.793 -26.443 1.00 96.06 84 LYS A CA 1
ATOM 675 C C . LYS A 1 84 ? 6.231 1.798 -27.606 1.00 96.06 84 LYS A C 1
ATOM 677 O O . LYS A 1 84 ? 5.710 2.086 -28.679 1.00 96.06 84 LYS A O 1
ATOM 682 N N . GLU A 1 85 ? 6.865 0.643 -27.406 1.00 97.00 85 GLU A N 1
ATOM 683 C CA . GLU A 1 85 ? 6.935 -0.402 -28.435 1.00 97.00 85 GLU A CA 1
ATOM 684 C C . GLU A 1 85 ? 5.563 -0.993 -28.763 1.00 97.00 85 GLU A C 1
ATOM 686 O O . GLU A 1 85 ? 5.288 -1.278 -29.924 1.00 97.00 85 GLU A O 1
ATOM 691 N N . LEU A 1 86 ? 4.706 -1.181 -27.755 1.00 96.75 86 LEU A N 1
ATOM 692 C CA . LEU A 1 86 ? 3.357 -1.704 -27.941 1.00 96.75 86 LEU A CA 1
ATOM 693 C C . LEU A 1 86 ? 2.502 -0.748 -28.777 1.00 96.75 86 LEU A C 1
ATOM 695 O O . LEU A 1 86 ? 1.883 -1.192 -29.736 1.00 96.75 86 LEU A O 1
ATOM 699 N N . VAL A 1 87 ? 2.515 0.548 -28.451 1.00 97.19 87 VAL A N 1
ATOM 700 C CA . VAL A 1 87 ? 1.802 1.582 -29.218 1.00 97.19 87 VAL A CA 1
ATOM 701 C C . VAL A 1 87 ? 2.281 1.591 -30.670 1.00 97.19 87 VAL A C 1
ATOM 703 O O . VAL A 1 87 ? 1.463 1.489 -31.571 1.00 97.19 87 VAL A O 1
ATOM 706 N N . HIS A 1 88 ? 3.598 1.574 -30.905 1.00 96.12 88 HIS A N 1
ATOM 707 C CA . HIS A 1 88 ? 4.167 1.556 -32.260 1.00 96.12 88 HIS A CA 1
ATOM 708 C C . HIS A 1 88 ? 3.839 0.295 -33.084 1.00 96.12 88 HIS A C 1
ATOM 710 O O . HIS A 1 88 ? 4.021 0.299 -34.294 1.00 96.12 88 HIS A O 1
ATOM 716 N N . ARG A 1 89 ? 3.444 -0.812 -32.442 1.00 95.81 89 ARG A N 1
ATOM 717 C CA . ARG A 1 89 ? 3.045 -2.047 -33.140 1.00 95.81 89 ARG A CA 1
ATOM 718 C C . ARG A 1 89 ? 1.559 -2.091 -33.475 1.00 95.81 89 ARG A C 1
ATOM 720 O O . ARG A 1 89 ? 1.179 -2.889 -34.329 1.00 95.81 89 ARG A O 1
ATOM 727 N N . ILE A 1 90 ? 0.739 -1.376 -32.709 1.00 95.38 90 ILE A N 1
ATOM 728 C CA . ILE A 1 90 ? -0.720 -1.390 -32.845 1.00 95.38 90 ILE A CA 1
ATOM 729 C C . ILE A 1 90 ? -1.180 -0.258 -33.771 1.00 95.38 90 ILE A C 1
ATOM 731 O O . ILE A 1 90 ? -2.084 -0.499 -34.571 1.00 95.38 90 ILE A O 1
ATOM 735 N N . ASP A 1 91 ? -0.56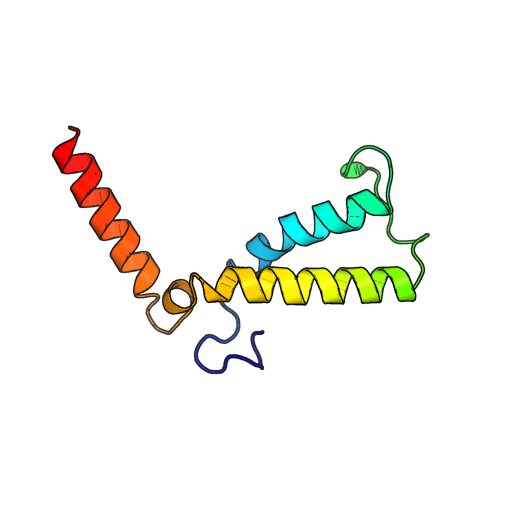2 0.923 -33.665 1.00 71.12 91 ASP A N 1
ATOM 736 C CA . ASP A 1 91 ? -0.694 2.022 -34.636 1.00 71.12 91 ASP A CA 1
ATOM 737 C C . ASP A 1 91 ? 0.134 1.759 -35.906 1.00 71.12 91 ASP A C 1
ATOM 739 O O . ASP A 1 91 ? -0.305 2.197 -36.996 1.00 71.12 91 ASP A O 1
#

pLDDT: mean 88.55, std 10.49, range [53.31, 97.5]

InterPro domains:
  IPR000195 Rab-GAP-TBC domain [PF00566] (2-90)
  IPR000195 Rab-GAP-TBC domain [PS50086] (1-91)
  IPR035969 Rab-GAP-TBC domain superfamily [SSF47923] (2-91)

Nearest PDB structures (foldseek):
  6d0s-assembly1_A  TM=9.459E-01  e=2.470E-07  Homo sapiens
  7phc-assembly1_w  TM=2.639E-01  e=6.071E+00  Mycoplasmoides pneumoniae M129
  4nsm-assembly1_A  TM=2.759E-01  e=6.071E+00  Streptococcus pyogenes MGAS315

Radius of gyration: 17.57 Å; Cα contacts (8 Å, |Δi|>4): 42; chains: 1; bounding box: 40×19×54 Å

Organism: Aegilops tauschii subsp. strangulata (NCBI:txid200361)